Protein AF-A0A7C4Z7Q0-F1 (afdb_monomer_lite)

Radius of gyration: 17.35 Å; chains: 1; bounding box: 38×40×42 Å

Secondary structure (DSSP, 8-state):
-EEE-PPPP-HHHHHHHGGGGGG--PPPS---HHHHHHHHHHHHHHHHHTTPPEEESS--S--GGGT-EE--SS-HHHHHHHH------PBPTTS-TT--PBS------TT-BTT--TT-TTB---

Sequence (126 aa):
HVVVSFFDSYRAAAARLRKLGPEYQPLPEEQTSDQIGDFMRHLAQTAASFGLRVYTCAESADFSVYGVRPGKCIDDEYISEVFGIEVTHQKDPNQRKACRCVVSKDIGRYNTCLFGCQYCYANGRP

Structure (mmCIF, N/CA/C/O backbone):
data_AF-A0A7C4Z7Q0-F1
#
_entry.id   AF-A0A7C4Z7Q0-F1
#
loop_
_atom_site.group_PDB
_atom_site.id
_atom_site.type_symbol
_atom_site.label_atom_id
_atom_site.label_alt_id
_atom_site.label_comp_id
_atom_site.label_asym_id
_atom_site.label_entity_id
_atom_site.label_seq_id
_atom_site.pdbx_PDB_ins_code
_atom_site.Cartn_x
_atom_site.Cartn_y
_atom_site.Cartn_z
_atom_site.occupancy
_atom_site.B_iso_or_equiv
_atom_site.auth_seq_id
_atom_site.auth_comp_id
_atom_site.auth_asym_id
_atom_site.auth_atom_id
_atom_site.pdbx_PDB_model_num
ATOM 1 N N . HIS A 1 1 ? -13.497 -0.235 -0.323 1.00 86.88 1 HIS A N 1
ATOM 2 C CA . HIS A 1 1 ? -12.248 0.513 -0.073 1.00 86.88 1 HIS A CA 1
ATOM 3 C C . HIS A 1 1 ? -11.119 -0.180 -0.818 1.00 86.88 1 HIS A C 1
ATOM 5 O O . HIS A 1 1 ? -11.143 -1.401 -0.891 1.00 86.88 1 HIS A O 1
ATOM 11 N N . VAL A 1 2 ? -10.177 0.567 -1.390 1.00 92.94 2 VAL A N 1
ATOM 12 C CA . VAL A 1 2 ? -8.985 0.027 -2.060 1.00 92.94 2 VAL A CA 1
ATOM 13 C C . VAL A 1 2 ? -7.778 0.815 -1.570 1.00 92.94 2 VAL A C 1
ATOM 15 O O . VAL A 1 2 ? -7.792 2.042 -1.615 1.00 92.94 2 VAL A O 1
ATOM 18 N N . VAL A 1 3 ? -6.745 0.122 -1.102 1.00 94.50 3 VAL A N 1
ATOM 19 C CA . VAL A 1 3 ? -5.472 0.738 -0.715 1.00 94.50 3 VAL A CA 1
ATOM 20 C C . VAL A 1 3 ? -4.408 0.256 -1.689 1.00 94.50 3 VAL A C 1
ATOM 22 O O . VAL A 1 3 ? -4.272 -0.948 -1.897 1.00 94.50 3 VAL A O 1
ATOM 25 N N . VAL A 1 4 ? -3.680 1.188 -2.299 1.00 94.81 4 VAL A N 1
ATOM 26 C CA . VAL A 1 4 ? -2.631 0.896 -3.281 1.00 94.81 4 VAL A CA 1
ATOM 27 C C . VAL A 1 4 ? -1.289 1.477 -2.857 1.00 94.81 4 VAL A C 1
ATOM 29 O O . VAL A 1 4 ? -1.220 2.448 -2.105 1.00 94.81 4 VAL A O 1
ATOM 32 N N . SER A 1 5 ? -0.219 0.880 -3.365 1.00 91.12 5 SER A N 1
ATOM 33 C CA . SER A 1 5 ? 1.144 1.400 -3.291 1.00 91.12 5 SER A CA 1
ATOM 34 C C . SER A 1 5 ? 1.881 1.053 -4.575 1.00 91.12 5 SER A C 1
ATOM 36 O O . SER A 1 5 ? 1.535 0.071 -5.241 1.00 91.12 5 SER A O 1
ATOM 38 N N . PHE A 1 6 ? 2.923 1.809 -4.888 1.00 88.06 6 PHE A N 1
ATOM 39 C CA . PHE A 1 6 ? 3.835 1.469 -5.968 1.00 88.06 6 PHE A CA 1
ATOM 40 C C . PHE A 1 6 ? 4.919 0.511 -5.473 1.00 88.06 6 PHE A C 1
ATOM 42 O O . PHE A 1 6 ? 5.249 0.444 -4.288 1.00 88.06 6 PHE A O 1
ATOM 49 N N . PHE A 1 7 ? 5.423 -0.318 -6.383 1.00 85.44 7 PHE A N 1
ATOM 50 C CA . PHE A 1 7 ? 6.497 -1.245 -6.058 1.00 85.44 7 PHE A CA 1
ATOM 51 C C . PHE A 1 7 ? 7.825 -0.491 -5.980 1.00 85.44 7 PHE A C 1
ATOM 53 O O . PHE A 1 7 ? 8.325 -0.001 -6.990 1.00 85.44 7 PHE A O 1
ATOM 60 N N . ASP A 1 8 ? 8.426 -0.487 -4.794 1.00 81.00 8 ASP A N 1
ATOM 61 C CA . ASP A 1 8 ? 9.791 -0.015 -4.598 1.00 81.00 8 ASP A CA 1
ATOM 62 C C . ASP A 1 8 ? 10.793 -1.129 -4.931 1.00 81.00 8 ASP A C 1
ATOM 64 O O . ASP A 1 8 ? 10.833 -2.188 -4.289 1.00 81.00 8 ASP A O 1
ATOM 68 N N . SER A 1 9 ? 11.650 -0.885 -5.923 1.00 79.69 9 SER A N 1
ATOM 69 C CA . SER A 1 9 ? 12.746 -1.802 -6.236 1.00 79.69 9 SER A CA 1
ATOM 70 C C . SER A 1 9 ? 13.740 -1.875 -5.074 1.00 79.69 9 SER A C 1
ATOM 72 O O . SER A 1 9 ? 14.158 -0.867 -4.509 1.00 79.69 9 SER A O 1
ATOM 74 N N . TYR A 1 10 ? 14.177 -3.088 -4.736 1.00 84.06 10 TYR A N 1
ATOM 75 C CA . TYR A 1 10 ? 15.207 -3.324 -3.726 1.00 84.06 10 TYR A CA 1
ATOM 76 C C . TYR A 1 10 ? 16.222 -4.354 -4.215 1.00 84.06 10 TYR A C 1
ATOM 78 O O . TYR A 1 10 ? 15.930 -5.204 -5.060 1.00 84.06 10 TYR A O 1
ATOM 86 N N . ARG A 1 11 ? 17.432 -4.314 -3.645 1.00 85.44 11 ARG A N 1
ATOM 87 C CA . ARG A 1 11 ? 18.613 -5.048 -4.138 1.00 85.44 11 ARG A CA 1
ATOM 88 C C . ARG A 1 11 ? 18.347 -6.520 -4.474 1.00 85.44 11 ARG A C 1
ATOM 90 O O . ARG A 1 11 ? 18.768 -6.995 -5.529 1.00 85.44 11 ARG A O 1
ATOM 97 N N . ALA A 1 12 ? 17.671 -7.248 -3.585 1.00 84.69 12 ALA A N 1
ATOM 98 C CA . ALA A 1 12 ? 17.428 -8.677 -3.775 1.00 84.69 12 ALA A CA 1
ATOM 99 C C . ALA A 1 12 ? 16.329 -8.971 -4.812 1.00 84.69 12 ALA A C 1
ATOM 101 O O . ALA A 1 12 ? 16.505 -9.899 -5.602 1.00 84.69 12 ALA A O 1
ATOM 102 N N . ALA A 1 13 ? 15.243 -8.187 -4.877 1.00 86.44 13 ALA A N 1
ATOM 103 C CA . ALA A 1 13 ? 14.277 -8.315 -5.974 1.00 86.44 13 ALA A CA 1
ATOM 104 C C . ALA A 1 13 ? 14.912 -7.951 -7.313 1.00 86.44 13 ALA A C 1
ATOM 106 O O . ALA A 1 13 ? 14.809 -8.736 -8.246 1.00 86.44 13 ALA A O 1
ATOM 107 N N . ALA A 1 14 ? 15.653 -6.845 -7.396 1.00 86.56 14 ALA A N 1
ATOM 108 C CA . ALA A 1 14 ? 16.314 -6.428 -8.629 1.00 86.56 14 ALA A CA 1
ATOM 109 C C . ALA A 1 14 ? 17.243 -7.525 -9.186 1.00 86.56 14 ALA A C 1
ATOM 111 O O . ALA A 1 14 ? 17.210 -7.831 -10.375 1.00 86.56 14 ALA A O 1
ATOM 112 N N . ALA A 1 15 ? 18.034 -8.182 -8.327 1.00 86.50 15 ALA A N 1
ATOM 113 C CA . ALA A 1 15 ? 18.909 -9.285 -8.737 1.00 86.50 15 ALA A CA 1
ATOM 114 C C . ALA A 1 15 ? 18.157 -10.521 -9.261 1.00 86.50 15 ALA A C 1
ATOM 116 O O . ALA A 1 15 ? 18.688 -11.246 -10.101 1.00 86.50 15 ALA A O 1
ATOM 117 N N . ARG A 1 16 ? 16.946 -10.777 -8.760 1.00 88.25 16 ARG A N 1
ATOM 118 C CA . ARG A 1 16 ? 16.085 -11.883 -9.196 1.00 88.25 16 ARG A CA 1
ATOM 119 C C . ARG A 1 16 ? 15.326 -11.549 -10.472 1.00 88.25 16 ARG A C 1
ATOM 121 O O . ARG A 1 16 ? 15.340 -12.344 -11.402 1.00 88.25 16 ARG A O 1
ATOM 128 N N . LEU A 1 17 ? 14.744 -10.357 -10.538 1.00 88.44 17 LEU A N 1
ATOM 129 C CA . LEU A 1 17 ? 13.993 -9.871 -11.692 1.00 88.44 17 LEU A CA 1
ATOM 130 C C . LEU A 1 17 ? 14.873 -9.781 -12.946 1.00 88.44 17 LEU A C 1
ATOM 132 O O . LEU A 1 17 ? 14.438 -10.194 -14.011 1.00 88.44 17 LEU A O 1
ATOM 136 N N . ARG A 1 18 ? 16.157 -9.407 -12.820 1.00 86.25 18 ARG A N 1
ATOM 137 C CA . ARG A 1 18 ? 17.119 -9.460 -13.943 1.00 86.25 18 ARG A CA 1
ATOM 138 C C . ARG A 1 18 ? 17.306 -10.853 -14.560 1.00 86.25 18 ARG A C 1
ATOM 140 O O . ARG A 1 18 ? 17.774 -10.951 -15.688 1.00 86.25 18 ARG A O 1
ATOM 147 N N . LYS A 1 19 ? 16.970 -11.933 -13.845 1.00 88.31 19 LYS A N 1
ATOM 148 C CA . LYS A 1 19 ? 17.077 -13.312 -14.357 1.00 88.31 19 LYS A CA 1
ATOM 149 C C . LYS A 1 19 ? 15.896 -13.725 -15.229 1.00 88.31 19 LYS A C 1
ATOM 151 O O . LYS A 1 19 ? 15.969 -14.780 -15.845 1.00 88.31 19 LYS A O 1
ATOM 156 N N . LEU A 1 20 ? 14.831 -12.924 -15.276 1.00 88.19 20 LEU A N 1
ATOM 157 C CA . LEU A 1 20 ? 13.661 -13.182 -16.117 1.00 88.19 20 LEU A CA 1
ATOM 158 C C . LEU A 1 20 ? 13.953 -12.993 -17.618 1.00 88.19 20 LEU A C 1
ATOM 160 O O . LEU A 1 20 ? 13.105 -13.305 -18.444 1.00 88.19 20 LEU A O 1
ATOM 164 N N . GLY A 1 21 ? 15.155 -12.531 -17.980 1.00 85.62 21 GLY A N 1
ATOM 165 C CA . GLY A 1 21 ? 15.562 -12.375 -19.373 1.00 85.62 21 GLY A CA 1
ATOM 166 C C . GLY A 1 21 ? 14.954 -11.130 -20.033 1.00 85.62 21 GLY A C 1
ATOM 167 O O . GLY A 1 21 ? 14.499 -10.226 -19.331 1.00 85.62 21 GLY A O 1
ATOM 168 N N . PRO A 1 22 ? 14.971 -11.051 -21.375 1.00 84.12 22 PRO A N 1
ATOM 169 C CA . PRO A 1 22 ? 14.593 -9.846 -22.122 1.00 84.12 22 PRO A CA 1
ATOM 170 C C . PRO A 1 22 ? 13.098 -9.493 -22.038 1.00 84.12 22 PRO A C 1
ATOM 172 O O . PRO A 1 22 ? 12.720 -8.373 -22.369 1.00 84.12 22 PRO A O 1
ATOM 175 N N . GLU A 1 23 ? 12.252 -10.425 -21.593 1.00 84.75 23 GLU A N 1
ATOM 176 C CA . GLU A 1 23 ? 10.819 -10.185 -21.379 1.00 84.75 23 GLU A CA 1
ATOM 177 C C . GLU A 1 23 ? 10.553 -9.281 -20.170 1.00 84.75 23 GLU A C 1
ATOM 179 O O . GLU A 1 23 ? 9.546 -8.574 -20.130 1.00 84.75 23 GLU A O 1
ATOM 184 N N . TYR A 1 24 ? 11.458 -9.266 -19.186 1.00 86.00 24 TYR A N 1
ATOM 185 C CA . TYR A 1 24 ? 11.349 -8.342 -18.068 1.00 86.00 24 TYR A CA 1
ATOM 186 C C . TYR A 1 24 ? 11.877 -6.969 -18.467 1.00 86.00 24 TYR A C 1
ATOM 188 O O . TYR A 1 24 ? 13.084 -6.729 -18.532 1.00 86.00 24 TYR A O 1
ATOM 196 N N . GLN A 1 25 ? 10.941 -6.054 -18.682 1.00 79.31 25 GLN A N 1
ATOM 197 C CA . GLN A 1 25 ? 11.223 -4.648 -18.910 1.00 79.31 25 GLN A CA 1
ATOM 198 C C . GLN A 1 25 ? 10.883 -3.892 -17.624 1.00 79.31 25 GLN A C 1
ATOM 200 O O . GLN A 1 25 ? 9.698 -3.730 -17.318 1.00 79.31 25 GLN A O 1
ATOM 205 N N . PRO A 1 26 ? 11.882 -3.488 -16.813 1.00 73.31 26 PRO A N 1
ATOM 206 C CA . PRO A 1 26 ? 11.601 -2.642 -15.666 1.00 73.31 26 PRO A CA 1
ATOM 207 C C . PRO A 1 26 ? 10.942 -1.355 -16.159 1.00 73.31 26 PRO A C 1
ATOM 209 O O . PRO A 1 26 ? 11.301 -0.830 -17.216 1.00 73.31 26 PRO A O 1
ATOM 212 N N . LEU A 1 27 ? 9.990 -0.845 -15.380 1.00 68.69 27 LEU A N 1
ATOM 213 C CA . LEU A 1 27 ? 9.488 0.502 -15.610 1.00 68.69 27 LEU A CA 1
ATOM 214 C C . LEU A 1 27 ? 10.686 1.467 -15.568 1.00 68.69 27 LEU A C 1
ATOM 216 O O . LEU A 1 27 ? 11.555 1.288 -14.705 1.00 68.69 27 LEU A O 1
ATOM 220 N N . PRO A 1 28 ? 10.772 2.442 -16.491 1.00 62.75 28 PRO A N 1
ATOM 221 C CA . PRO A 1 28 ? 11.808 3.464 -16.435 1.00 62.75 28 PRO A CA 1
ATOM 222 C C . PRO A 1 28 ? 11.826 4.101 -15.041 1.00 62.75 28 PRO A C 1
ATOM 224 O O . PRO A 1 28 ? 10.764 4.394 -14.497 1.00 62.75 28 PRO A O 1
ATOM 227 N N . GLU A 1 29 ? 13.011 4.310 -14.457 1.00 58.84 29 GLU A N 1
ATOM 228 C CA . GLU A 1 29 ? 13.137 5.020 -13.167 1.00 58.84 29 GLU A CA 1
ATOM 229 C C . GLU A 1 29 ? 12.522 6.429 -13.254 1.00 58.84 29 GLU A C 1
ATOM 231 O O . GLU A 1 29 ? 11.964 6.941 -12.288 1.00 58.84 29 GLU A O 1
ATOM 236 N N . GLU A 1 30 ? 12.541 7.001 -14.458 1.00 53.75 30 GLU A N 1
ATOM 237 C CA . GLU A 1 30 ? 11.812 8.198 -14.855 1.00 53.75 30 GLU A CA 1
ATOM 238 C C . GLU A 1 30 ? 10.422 7.833 -15.396 1.00 53.75 30 GLU A C 1
ATOM 240 O O . GLU A 1 30 ? 10.105 8.051 -16.565 1.00 53.75 30 GLU A O 1
ATOM 245 N N . GLN A 1 31 ? 9.549 7.267 -14.565 1.00 55.47 31 GLN A N 1
ATOM 246 C CA . GLN A 1 31 ? 8.130 7.465 -14.840 1.00 55.47 31 GLN A CA 1
ATOM 247 C C . GLN A 1 31 ? 7.873 8.961 -14.691 1.00 55.47 31 GLN A C 1
ATOM 249 O O . GLN A 1 31 ? 8.042 9.520 -13.604 1.00 55.47 31 GLN A O 1
ATOM 254 N N . THR A 1 32 ? 7.510 9.634 -15.783 1.00 60.22 32 THR A N 1
ATOM 255 C CA . THR A 1 32 ? 7.077 11.024 -15.675 1.00 60.22 32 THR A CA 1
ATOM 256 C C . THR A 1 32 ? 5.890 11.054 -14.716 1.00 60.22 32 THR A C 1
ATOM 258 O O . THR A 1 32 ? 5.020 10.177 -14.759 1.00 60.22 32 THR A O 1
ATOM 261 N N . SER A 1 33 ? 5.859 12.049 -13.827 1.00 69.19 33 SER A N 1
ATOM 262 C CA . SER A 1 33 ? 4.754 12.297 -12.887 1.00 69.19 33 SER A CA 1
ATOM 263 C C . SER A 1 33 ? 3.376 12.127 -13.531 1.00 69.19 33 SER A C 1
ATOM 265 O O . SER A 1 33 ? 2.423 11.690 -12.887 1.00 69.19 33 SER A O 1
ATOM 267 N N . ASP A 1 34 ? 3.302 12.431 -14.822 1.00 81.38 34 ASP A N 1
ATOM 268 C CA . ASP A 1 34 ? 2.103 12.442 -15.640 1.00 81.38 34 ASP A CA 1
ATOM 269 C C . ASP A 1 34 ? 1.564 11.031 -15.907 1.00 81.38 34 ASP A C 1
ATOM 271 O O . ASP A 1 34 ? 0.364 10.818 -15.778 1.00 81.38 34 ASP A O 1
ATOM 275 N N . GLN A 1 35 ? 2.418 10.035 -16.186 1.00 85.88 35 GLN A N 1
ATOM 276 C CA . GLN A 1 35 ? 1.964 8.653 -16.410 1.00 85.88 35 GLN A CA 1
ATOM 277 C C . GLN A 1 35 ? 1.385 8.030 -15.138 1.00 85.88 35 GLN A C 1
ATOM 279 O O . GLN A 1 35 ? 0.335 7.384 -15.174 1.00 85.88 35 GLN A O 1
ATOM 284 N N . ILE A 1 36 ? 2.056 8.243 -14.003 1.00 87.94 36 ILE A N 1
ATOM 285 C CA . ILE A 1 36 ? 1.567 7.793 -12.695 1.00 87.94 36 ILE A CA 1
ATOM 286 C C . ILE A 1 36 ? 0.267 8.527 -12.355 1.00 87.94 36 ILE A C 1
ATOM 288 O O . ILE A 1 36 ? -0.694 7.905 -11.905 1.00 87.94 36 ILE A O 1
ATOM 292 N N . GLY A 1 37 ? 0.213 9.837 -12.606 1.00 91.06 37 GLY A N 1
ATOM 293 C CA . GLY A 1 37 ? -0.984 10.643 -12.402 1.00 91.06 37 GLY A CA 1
ATOM 294 C C . GLY A 1 37 ? -2.174 10.149 -13.225 1.00 91.06 37 GLY A C 1
ATOM 295 O O . GLY A 1 37 ? -3.248 9.921 -12.672 1.00 91.06 37 GLY A O 1
ATOM 296 N N . ASP A 1 38 ? -1.975 9.907 -14.519 1.00 93.25 38 ASP A N 1
ATOM 297 C CA . ASP A 1 38 ? -2.994 9.366 -15.417 1.00 93.25 38 ASP A CA 1
ATOM 298 C C . ASP A 1 38 ? -3.461 7.975 -14.979 1.00 93.25 38 ASP A C 1
ATOM 300 O O . ASP A 1 38 ? -4.663 7.700 -14.971 1.00 93.25 38 ASP A O 1
ATOM 304 N N . PHE A 1 39 ? -2.539 7.100 -14.572 1.00 92.81 39 PHE A N 1
ATOM 305 C CA . PHE A 1 39 ? -2.888 5.790 -14.027 1.00 92.81 39 PHE A CA 1
ATOM 306 C C . PHE A 1 39 ? -3.755 5.920 -12.769 1.00 92.81 39 PHE A C 1
ATOM 308 O O . PHE A 1 39 ? -4.823 5.311 -12.688 1.00 92.81 39 PHE A O 1
ATOM 315 N N . MET A 1 40 ? -3.343 6.759 -11.817 1.00 95.44 40 MET A N 1
ATOM 316 C CA . MET A 1 40 ? -4.087 6.993 -10.578 1.00 95.44 40 MET A CA 1
ATOM 317 C C . MET A 1 40 ? -5.461 7.611 -10.840 1.00 95.44 40 MET A C 1
ATOM 319 O O . MET A 1 40 ? -6.434 7.214 -10.198 1.00 95.44 40 MET A O 1
ATOM 323 N N . ARG A 1 41 ? -5.573 8.517 -11.820 1.00 96.75 41 ARG A N 1
ATOM 324 C CA . ARG A 1 41 ? -6.854 9.079 -12.266 1.00 96.75 41 ARG A CA 1
ATOM 325 C C . ARG A 1 41 ? -7.796 7.990 -12.769 1.00 96.75 41 ARG A C 1
ATOM 327 O O . ARG A 1 41 ? -8.924 7.898 -12.287 1.00 96.75 41 ARG A O 1
ATOM 334 N N . HIS A 1 42 ? -7.344 7.155 -13.706 1.00 97.56 42 HIS A N 1
ATOM 335 C CA . HIS A 1 42 ? -8.174 6.083 -14.265 1.00 97.56 42 HIS A CA 1
ATOM 336 C C . HIS A 1 42 ? -8.546 5.033 -13.213 1.00 97.56 42 HIS A C 1
ATOM 338 O O . HIS A 1 42 ? -9.689 4.570 -13.176 1.00 97.56 42 HIS A O 1
ATOM 344 N N . LEU A 1 43 ? -7.613 4.690 -12.321 1.00 97.06 43 LEU A N 1
ATOM 345 C CA . LEU A 1 43 ? -7.867 3.779 -11.209 1.00 97.06 43 LEU A CA 1
ATOM 346 C C . LEU A 1 43 ? -8.951 4.332 -10.274 1.00 97.06 43 LEU A C 1
ATOM 348 O O . LEU A 1 43 ? -9.887 3.611 -9.932 1.00 97.06 43 LEU A O 1
ATOM 352 N N . ALA A 1 44 ? -8.857 5.610 -9.893 1.00 97.44 44 ALA A N 1
ATOM 353 C CA . ALA A 1 44 ? -9.834 6.265 -9.027 1.00 97.44 44 ALA A CA 1
ATOM 354 C C . ALA A 1 44 ? -11.228 6.326 -9.667 1.00 97.44 44 ALA A C 1
ATOM 356 O O . ALA A 1 44 ? -12.217 5.997 -9.014 1.00 97.44 44 ALA A O 1
ATOM 357 N N . GLN A 1 45 ? -11.306 6.680 -10.953 1.00 98.00 45 GLN A N 1
ATOM 358 C CA . GLN A 1 45 ? -12.562 6.708 -11.711 1.00 98.00 45 GLN A CA 1
ATOM 359 C C . GLN A 1 45 ? -13.210 5.322 -11.797 1.00 98.00 45 GLN A C 1
ATOM 361 O O . GLN A 1 45 ? -14.407 5.182 -11.553 1.00 98.00 45 GLN A O 1
ATOM 366 N N . THR A 1 46 ? -12.408 4.295 -12.085 1.00 97.88 46 THR A N 1
ATOM 367 C CA . THR A 1 46 ? -12.882 2.907 -12.155 1.00 97.88 46 THR A CA 1
ATOM 368 C C . THR A 1 46 ? -13.379 2.442 -10.791 1.00 97.88 46 THR A C 1
ATOM 370 O O . THR A 1 46 ? -14.477 1.919 -10.675 1.00 97.88 46 THR A O 1
ATOM 373 N N . ALA A 1 47 ? -12.618 2.669 -9.720 1.00 97.56 47 ALA A N 1
ATOM 374 C CA . ALA A 1 47 ? -13.050 2.308 -8.373 1.00 97.56 47 ALA A CA 1
ATOM 375 C C . ALA A 1 47 ? -14.366 3.010 -7.989 1.00 97.56 47 ALA A C 1
ATOM 377 O O . ALA A 1 47 ? -15.279 2.366 -7.466 1.00 97.56 47 ALA A O 1
ATOM 378 N N . ALA A 1 48 ? -14.499 4.299 -8.315 1.00 96.94 48 ALA A N 1
ATOM 379 C CA . ALA A 1 48 ? -15.700 5.075 -8.035 1.00 96.94 48 ALA A CA 1
ATOM 380 C C . ALA A 1 48 ? -16.946 4.518 -8.743 1.00 96.94 48 ALA A C 1
ATOM 382 O O . ALA A 1 48 ? -18.013 4.493 -8.129 1.00 96.94 48 ALA A O 1
ATOM 383 N N . SER A 1 49 ? -16.830 3.992 -9.973 1.00 97.62 49 SER A N 1
ATOM 384 C CA . SER A 1 49 ? -17.967 3.356 -10.663 1.00 97.62 49 SER A CA 1
ATOM 385 C C . SER A 1 49 ? -18.469 2.083 -9.973 1.00 97.62 49 SER A C 1
ATOM 387 O O . SER A 1 49 ? -19.593 1.659 -10.222 1.00 97.62 49 SER A O 1
ATOM 389 N N . PHE A 1 50 ? -17.666 1.492 -9.083 1.00 97.56 50 PHE A N 1
ATOM 390 C CA . PHE A 1 50 ? -18.047 0.364 -8.226 1.00 97.56 50 PHE A CA 1
ATOM 391 C C . PHE A 1 50 ? -18.352 0.781 -6.775 1.00 97.56 50 PHE A C 1
ATOM 393 O O . PHE A 1 50 ? -18.444 -0.073 -5.896 1.00 97.56 50 PHE A O 1
ATOM 400 N N . GLY A 1 51 ? -18.481 2.082 -6.486 1.00 96.50 51 GLY A N 1
ATOM 401 C CA . GLY A 1 51 ? -18.704 2.580 -5.124 1.00 96.50 51 GLY A CA 1
ATOM 402 C C . GLY A 1 51 ? -17.492 2.410 -4.198 1.00 96.50 51 GLY A C 1
ATOM 403 O O . GLY A 1 51 ? -17.628 2.424 -2.974 1.00 96.50 51 GLY A O 1
ATOM 404 N N . LEU A 1 52 ? -16.292 2.231 -4.758 1.00 95.19 52 LEU A N 1
ATOM 405 C CA . LEU A 1 52 ? -15.052 2.066 -4.008 1.00 95.19 52 LEU A CA 1
ATOM 406 C C . LEU A 1 52 ? -14.262 3.380 -3.965 1.00 95.19 52 LEU A C 1
ATOM 408 O O . LEU A 1 52 ? -14.138 4.096 -4.953 1.00 95.19 52 LEU A O 1
ATOM 412 N N . ARG A 1 53 ? -13.667 3.664 -2.804 1.00 94.44 53 ARG A N 1
ATOM 413 C CA . ARG A 1 53 ? -12.713 4.764 -2.599 1.00 94.44 53 ARG A CA 1
ATOM 414 C C . ARG A 1 53 ? -11.282 4.232 -2.628 1.00 94.44 53 ARG A C 1
ATOM 416 O O . ARG A 1 53 ? -11.026 3.192 -2.012 1.00 94.44 53 ARG A O 1
ATOM 423 N N . VAL A 1 54 ? -10.384 4.945 -3.309 1.00 96.75 54 VAL A N 1
ATOM 424 C CA . VAL A 1 54 ? -8.957 4.600 -3.427 1.00 96.75 54 VAL A CA 1
ATOM 425 C C . VAL A 1 54 ? -8.127 5.438 -2.462 1.00 96.75 54 VAL A C 1
ATOM 427 O O . VAL A 1 54 ? -8.346 6.643 -2.325 1.00 96.75 54 VAL A O 1
ATOM 430 N N . TYR A 1 55 ? -7.146 4.797 -1.835 1.00 96.44 55 TYR A N 1
ATOM 431 C CA . TYR A 1 55 ? -6.182 5.424 -0.944 1.00 96.44 55 TYR A CA 1
ATOM 432 C C . TYR A 1 55 ? -4.758 4.978 -1.268 1.00 96.44 55 TYR A C 1
ATOM 434 O O . TYR A 1 55 ? -4.553 3.850 -1.713 1.00 96.44 55 TYR A O 1
ATOM 442 N N . THR A 1 56 ? -3.770 5.827 -0.994 1.00 95.44 56 THR A N 1
ATOM 443 C CA . THR A 1 56 ? -2.352 5.455 -1.100 1.00 95.44 56 THR A CA 1
ATOM 444 C C . THR A 1 56 ? -1.764 5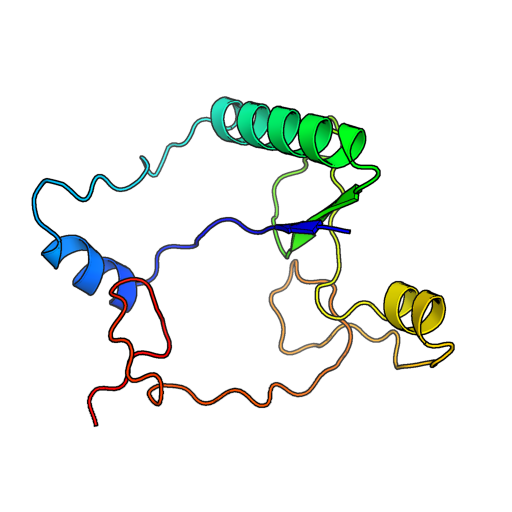.035 0.244 1.00 95.44 56 THR A C 1
ATOM 446 O O . THR A 1 56 ? -2.040 5.643 1.279 1.00 95.44 56 THR A O 1
ATOM 449 N N . CYS A 1 57 ? -0.918 4.005 0.243 1.00 94.94 57 CYS A N 1
ATOM 450 C CA . CYS A 1 57 ? -0.159 3.570 1.411 1.00 94.94 57 CYS A CA 1
ATOM 451 C C . CYS A 1 57 ? 1.277 4.099 1.346 1.00 94.94 57 CYS A C 1
ATOM 453 O O . CYS A 1 57 ? 2.088 3.600 0.575 1.00 94.94 57 CYS A O 1
ATOM 455 N N . ALA A 1 58 ? 1.612 5.030 2.244 1.00 93.88 58 ALA A N 1
ATOM 456 C CA . ALA A 1 58 ? 2.972 5.543 2.437 1.00 93.88 58 ALA A CA 1
ATOM 457 C C . ALA A 1 58 ? 3.623 6.175 1.186 1.00 93.88 58 ALA A C 1
ATOM 459 O O . ALA A 1 58 ? 4.846 6.298 1.142 1.00 93.88 58 ALA A O 1
ATOM 460 N N . GLU A 1 59 ? 2.815 6.618 0.222 1.00 91.50 59 GLU A N 1
ATOM 461 C CA . GLU A 1 59 ? 3.275 7.357 -0.955 1.00 91.50 59 GLU A CA 1
ATOM 462 C C . GLU A 1 59 ? 3.502 8.833 -0.612 1.00 91.50 59 GLU A C 1
ATOM 464 O O . GLU A 1 59 ? 2.693 9.449 0.087 1.00 91.50 59 GLU A O 1
ATOM 469 N N . SER A 1 60 ? 4.603 9.409 -1.100 1.00 86.31 60 SER A N 1
ATOM 470 C CA . SER A 1 60 ? 4.921 10.830 -0.901 1.00 86.31 60 SER A CA 1
ATOM 471 C C . SER A 1 60 ? 4.263 11.752 -1.924 1.00 86.31 60 SER A C 1
ATOM 473 O O . SER A 1 60 ? 4.102 12.939 -1.651 1.00 86.31 60 SER A O 1
ATOM 475 N N . ALA A 1 61 ? 3.923 11.226 -3.102 1.00 87.56 61 ALA A N 1
ATOM 476 C CA . ALA A 1 61 ? 3.248 11.983 -4.146 1.00 87.56 61 ALA A CA 1
ATOM 477 C C . ALA A 1 61 ? 1.797 12.291 -3.747 1.00 87.56 61 ALA A C 1
ATOM 479 O O . ALA A 1 61 ? 1.113 11.456 -3.148 1.00 87.56 61 ALA A O 1
ATOM 480 N N . ASP A 1 62 ? 1.328 13.491 -4.094 1.00 90.19 62 ASP A N 1
ATOM 481 C CA . ASP A 1 62 ? -0.054 13.894 -3.855 1.00 90.19 62 ASP A CA 1
ATOM 482 C C . ASP A 1 62 ? -0.939 13.557 -5.061 1.00 90.19 62 ASP A C 1
ATOM 484 O O . ASP A 1 62 ? -0.716 14.030 -6.174 1.00 90.19 62 ASP A O 1
ATOM 488 N N . PHE A 1 63 ? -1.971 12.754 -4.813 1.00 93.94 63 PHE A N 1
ATOM 489 C CA . PHE A 1 63 ? -2.985 12.364 -5.794 1.00 93.94 63 PHE A CA 1
ATOM 490 C C . PHE A 1 63 ? -4.381 12.882 -5.418 1.00 93.94 63 PHE A C 1
ATOM 492 O O . PHE A 1 63 ? -5.389 12.430 -5.969 1.00 93.94 63 PHE A O 1
ATOM 499 N N . SER A 1 64 ? -4.454 13.846 -4.493 1.00 94.19 64 SER A N 1
ATOM 500 C CA . SER A 1 64 ? -5.701 14.449 -4.016 1.00 94.19 64 SER A CA 1
ATOM 501 C C . SER A 1 64 ? -6.538 15.049 -5.146 1.00 94.19 64 SER A C 1
ATOM 503 O O . SER A 1 64 ? -7.766 14.970 -5.105 1.00 94.19 64 SER A O 1
ATOM 505 N N . VAL A 1 65 ? -5.880 15.549 -6.199 1.00 95.00 65 VAL A N 1
ATOM 506 C CA . VAL A 1 65 ? -6.505 16.063 -7.430 1.00 95.00 65 VAL A CA 1
ATOM 507 C C . VAL A 1 65 ? -7.368 15.021 -8.155 1.00 95.00 65 VAL A C 1
ATOM 509 O O . VAL A 1 65 ? -8.291 15.381 -8.878 1.00 95.00 65 VAL A O 1
ATOM 512 N N . TYR A 1 66 ? -7.109 13.730 -7.931 1.00 95.88 66 TYR A N 1
ATOM 513 C CA . TYR A 1 66 ? -7.878 12.609 -8.480 1.00 95.88 66 TYR A CA 1
ATOM 514 C C . TYR A 1 66 ? -8.845 11.996 -7.457 1.00 95.88 66 TYR A C 1
ATOM 516 O O . TYR A 1 66 ? -9.406 10.928 -7.691 1.00 95.88 66 TYR A O 1
ATOM 524 N N . GLY A 1 67 ? -9.026 12.638 -6.299 1.00 95.06 67 GLY A N 1
ATOM 525 C CA . GLY A 1 67 ? -9.833 12.114 -5.197 1.00 95.06 67 GLY A CA 1
ATOM 526 C C . GLY A 1 67 ? -9.153 10.997 -4.400 1.00 95.06 67 GLY A C 1
ATOM 527 O O . GLY A 1 67 ? -9.802 10.380 -3.556 1.00 95.06 67 GLY A O 1
ATOM 528 N N . VAL A 1 68 ? -7.860 10.743 -4.627 1.00 96.50 68 VAL A N 1
ATOM 529 C CA . VAL A 1 68 ? -7.098 9.708 -3.921 1.00 96.50 68 VAL A CA 1
ATOM 530 C C . VAL A 1 68 ? -6.382 10.326 -2.729 1.00 96.50 68 VAL A C 1
ATOM 532 O O . VAL A 1 68 ? -5.555 11.223 -2.880 1.00 96.50 68 VAL A O 1
ATOM 535 N N . ARG A 1 69 ? -6.692 9.845 -1.524 1.00 94.44 69 ARG A N 1
ATOM 536 C CA . ARG A 1 69 ? -6.101 10.356 -0.277 1.00 94.44 69 ARG A CA 1
ATOM 537 C C . ARG A 1 69 ? -5.086 9.370 0.300 1.00 94.44 69 ARG A C 1
ATOM 539 O O . ARG A 1 69 ? -5.234 8.168 0.095 1.00 94.44 69 ARG A O 1
ATOM 546 N N . PRO A 1 70 ? -4.101 9.820 1.090 1.00 94.88 70 PRO A N 1
ATOM 547 C CA . PRO A 1 70 ? -3.269 8.891 1.843 1.00 94.88 70 PRO A CA 1
ATOM 548 C C . PRO A 1 70 ? -4.108 8.165 2.901 1.00 94.88 70 PRO A C 1
ATOM 550 O O . PRO A 1 70 ? -4.853 8.807 3.647 1.00 94.88 70 PRO A O 1
ATOM 553 N N . GLY A 1 71 ? -3.979 6.842 2.966 1.00 94.62 71 GLY A N 1
ATOM 554 C CA . GLY A 1 71 ? -4.734 5.971 3.865 1.00 94.62 71 GLY A CA 1
ATOM 555 C C . GLY A 1 71 ? -3.866 5.232 4.879 1.00 94.62 71 GLY A C 1
ATOM 556 O O . GLY A 1 71 ? -2.653 5.446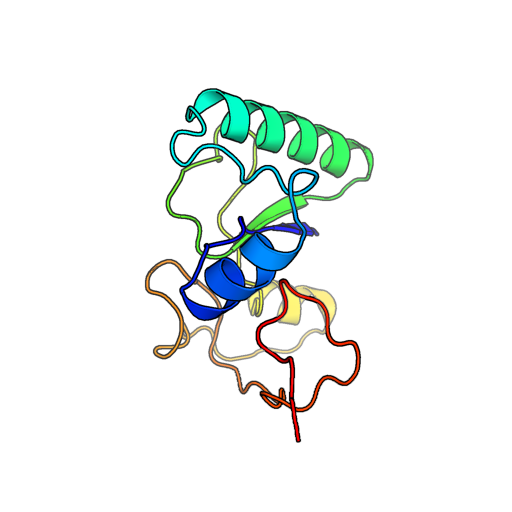 4.983 1.00 94.62 71 GLY A O 1
ATOM 557 N N . LYS A 1 72 ? -4.516 4.341 5.627 1.00 94.75 72 LYS A N 1
ATOM 558 C CA . LYS A 1 72 ? -3.904 3.421 6.584 1.00 94.75 72 LYS A CA 1
ATOM 559 C C . LYS A 1 72 ? -4.223 1.990 6.125 1.00 94.75 72 LYS A C 1
ATOM 561 O O . LYS A 1 72 ? -5.360 1.696 5.780 1.00 94.75 72 LYS A O 1
ATOM 566 N N . CYS A 1 73 ? -3.237 1.093 6.094 1.00 93.25 73 CYS A N 1
ATOM 567 C CA . CYS A 1 73 ? -3.513 -0.337 5.877 1.00 93.25 73 CYS A CA 1
ATOM 568 C C . CYS A 1 73 ? -4.112 -0.979 7.133 1.00 93.25 73 CYS A C 1
ATOM 570 O O . CYS A 1 73 ? -4.976 -1.841 7.031 1.00 93.25 73 CYS A O 1
ATOM 572 N N . ILE A 1 74 ? -3.646 -0.543 8.308 1.00 94.94 74 ILE A N 1
ATOM 573 C CA . ILE A 1 74 ? -4.263 -0.830 9.602 1.00 94.94 74 ILE A CA 1
ATOM 574 C C . ILE A 1 74 ? -4.907 0.473 10.062 1.00 94.94 74 ILE A C 1
ATOM 576 O O . ILE A 1 74 ? -4.213 1.374 10.540 1.00 94.94 74 ILE A O 1
ATOM 580 N N . ASP A 1 75 ? -6.203 0.590 9.793 1.00 95.69 75 ASP A N 1
ATOM 581 C CA . ASP A 1 75 ? -6.986 1.815 9.930 1.00 95.69 75 ASP A CA 1
ATOM 582 C C . ASP A 1 75 ? -7.940 1.699 11.120 1.00 95.69 75 ASP A C 1
ATOM 584 O O . ASP A 1 75 ? -8.897 0.935 11.086 1.00 95.69 75 ASP A O 1
ATOM 588 N N . ASP A 1 76 ? -7.645 2.435 12.181 1.00 97.19 76 ASP A N 1
ATOM 589 C CA . ASP A 1 76 ? -8.444 2.550 13.399 1.00 97.19 76 ASP A CA 1
ATOM 590 C C . ASP A 1 76 ? -9.868 3.054 13.142 1.00 97.19 76 ASP A C 1
ATOM 592 O O . ASP A 1 76 ? -10.812 2.500 13.702 1.00 9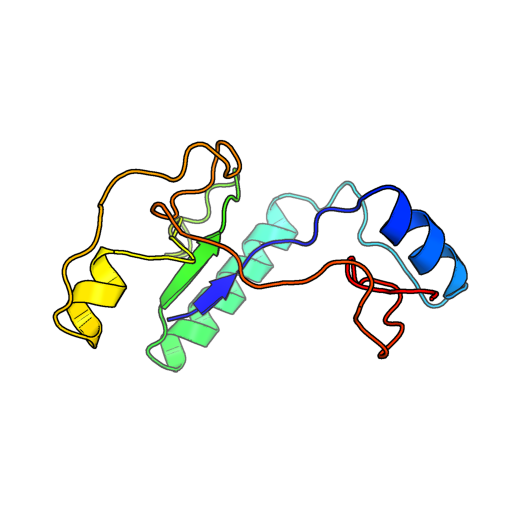7.19 76 ASP A O 1
ATOM 596 N N . GLU A 1 77 ? -10.039 4.043 12.261 1.00 95.38 77 GLU A N 1
ATOM 597 C CA . GLU A 1 77 ? -11.361 4.587 11.930 1.00 95.38 77 GLU A CA 1
ATOM 598 C C . GLU A 1 77 ? -12.188 3.530 11.196 1.00 95.38 77 GLU A C 1
ATOM 600 O O . GLU A 1 77 ? -13.345 3.293 11.538 1.00 95.38 77 GLU A O 1
ATOM 605 N N . TYR A 1 78 ? -11.573 2.830 10.238 1.00 94.25 78 TYR A N 1
ATOM 6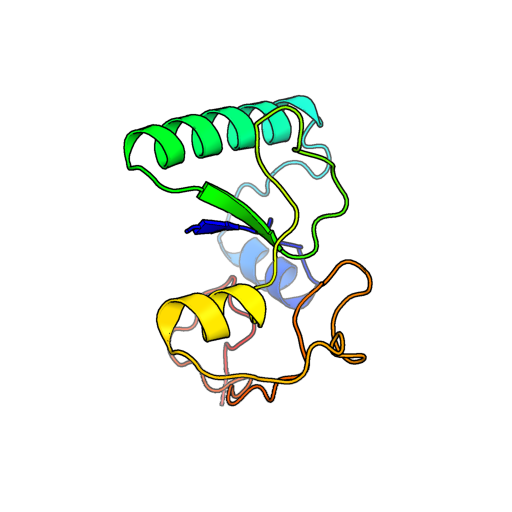06 C CA . TYR A 1 78 ? -12.251 1.765 9.501 1.00 94.25 78 TYR A CA 1
ATOM 607 C C . TYR A 1 78 ? -12.538 0.530 10.368 1.00 94.25 78 TYR A C 1
ATOM 609 O O . TYR A 1 78 ? -13.585 -0.097 10.221 1.00 94.25 78 TYR A O 1
ATOM 617 N N . ILE A 1 79 ? -11.633 0.168 11.284 1.00 95.88 79 ILE A N 1
ATOM 618 C CA . ILE A 1 79 ? -11.853 -0.928 12.239 1.00 95.88 79 ILE A CA 1
ATOM 619 C C . ILE A 1 79 ? -13.046 -0.605 13.147 1.00 95.88 79 ILE A C 1
ATOM 621 O O . ILE A 1 79 ? -13.906 -1.468 13.336 1.00 95.88 79 ILE A O 1
ATOM 625 N N . SER A 1 80 ? -13.131 0.627 13.660 1.00 97.44 80 SER A N 1
ATOM 626 C CA . SER A 1 80 ? -14.273 1.075 14.462 1.00 97.44 80 SER A CA 1
ATOM 627 C C . SER A 1 80 ? -15.565 1.091 13.633 1.00 97.44 80 SER A C 1
ATOM 629 O O . SER A 1 80 ? -16.566 0.518 14.057 1.00 97.44 80 SER A O 1
ATOM 631 N N . GLU A 1 81 ? -15.535 1.619 12.402 1.00 95.19 81 GLU A N 1
ATOM 632 C CA . GLU A 1 81 ? -16.695 1.660 11.494 1.00 95.19 81 GLU A CA 1
ATOM 633 C C . GLU A 1 81 ? -17.257 0.262 11.186 1.00 95.19 81 GLU A C 1
ATOM 635 O O . GLU A 1 81 ? -18.470 0.055 11.221 1.00 95.19 81 GLU A O 1
ATOM 640 N N . VAL A 1 82 ? -16.388 -0.704 10.874 1.00 95.31 82 VAL A N 1
ATOM 641 C CA . VAL A 1 82 ? -16.811 -2.035 10.413 1.00 95.31 82 VAL A CA 1
ATOM 642 C C . VAL A 1 82 ? -17.127 -2.979 11.568 1.00 95.31 82 VAL A C 1
ATOM 644 O O . VAL A 1 82 ? -18.057 -3.781 11.466 1.00 95.31 82 VAL A O 1
ATOM 647 N N . PHE A 1 83 ? -16.349 -2.926 12.650 1.00 97.19 83 PHE A N 1
ATOM 648 C CA . PHE A 1 83 ? -16.422 -3.915 13.727 1.00 97.19 83 PHE A CA 1
ATOM 649 C C . PHE A 1 83 ? -16.943 -3.349 15.051 1.00 97.19 83 PHE A C 1
ATOM 651 O O . PHE A 1 83 ? -17.216 -4.128 15.962 1.00 97.19 83 PHE A O 1
ATOM 658 N N . GLY A 1 84 ? -17.075 -2.026 15.186 1.00 97.75 84 GLY A N 1
ATOM 659 C CA . GLY A 1 84 ? -17.411 -1.381 16.458 1.00 97.75 84 GLY A CA 1
ATOM 660 C C . GLY A 1 84 ? -16.322 -1.556 17.519 1.00 97.75 84 GLY A C 1
ATOM 661 O O . GLY A 1 84 ? -16.623 -1.577 18.712 1.00 97.75 84 GLY A O 1
ATOM 662 N N . ILE A 1 85 ? -15.071 -1.760 17.093 1.00 97.62 85 ILE A N 1
ATOM 663 C CA . ILE A 1 85 ? -13.929 -2.001 17.978 1.00 97.62 85 ILE A CA 1
ATOM 664 C C . ILE A 1 85 ? -13.060 -0.751 18.012 1.00 97.62 85 ILE A C 1
ATOM 666 O O . ILE A 1 85 ? -12.509 -0.343 16.993 1.00 97.62 85 ILE A O 1
ATOM 670 N N . GLU A 1 86 ? -12.870 -0.206 19.209 1.00 97.50 86 GLU A N 1
ATOM 671 C CA . GLU A 1 86 ? -11.894 0.853 19.442 1.00 97.50 86 GLU A CA 1
ATOM 672 C C . GLU A 1 86 ? -10.496 0.265 19.646 1.00 97.50 86 GLU A C 1
ATOM 674 O O . GLU A 1 86 ? -10.283 -0.655 20.443 1.00 97.50 86 GLU A O 1
ATOM 679 N N . VAL A 1 87 ? -9.530 0.817 18.918 1.00 96.56 87 VAL A N 1
ATOM 680 C CA . VAL A 1 87 ? -8.113 0.454 18.996 1.00 96.56 87 VAL A CA 1
ATOM 681 C C . VAL A 1 87 ? -7.276 1.702 19.262 1.00 96.56 87 VAL A C 1
ATOM 683 O O . VAL A 1 87 ? -7.774 2.818 19.340 1.00 96.56 87 VAL A O 1
ATOM 686 N N . THR A 1 88 ? -5.968 1.530 19.428 1.00 96.50 88 THR A N 1
ATOM 687 C CA . THR A 1 88 ? -5.064 2.677 19.545 1.00 96.50 88 THR A CA 1
ATOM 688 C C . THR A 1 88 ? -5.086 3.538 18.280 1.00 96.50 88 THR A C 1
ATOM 690 O O . THR A 1 88 ? -4.976 3.013 17.178 1.00 96.50 88 THR A O 1
ATOM 693 N N . HIS A 1 89 ? -5.126 4.859 18.445 1.00 96.81 89 HIS A N 1
ATOM 694 C CA . HIS A 1 89 ? -4.958 5.831 17.352 1.00 96.81 89 HIS A CA 1
ATOM 695 C C . HIS A 1 89 ? -3.487 6.227 17.135 1.00 96.81 89 HIS A C 1
ATOM 697 O O . HIS A 1 89 ? -3.162 7.089 16.316 1.00 96.81 89 HIS A O 1
ATOM 703 N N . GLN A 1 90 ? -2.565 5.646 17.910 1.00 97.75 90 GLN A N 1
ATOM 704 C CA . GLN A 1 90 ? -1.147 5.975 17.818 1.00 97.75 90 GLN A CA 1
ATOM 705 C C . GLN A 1 90 ? -0.556 5.392 16.537 1.00 97.75 90 GLN A C 1
ATOM 707 O O . GLN A 1 90 ? -0.639 4.183 16.311 1.00 97.75 90 GLN A O 1
ATOM 712 N N . LYS A 1 91 ? 0.103 6.238 15.733 1.00 96.81 91 LYS A N 1
ATOM 713 C CA . LYS A 1 91 ? 0.908 5.789 14.590 1.00 96.81 91 LYS A CA 1
ATOM 714 C C . LYS A 1 91 ? 1.957 4.790 15.074 1.00 96.81 91 LYS A C 1
ATOM 716 O O . LYS A 1 91 ? 2.696 5.078 16.013 1.00 96.81 91 LYS A O 1
ATOM 721 N N . ASP A 1 92 ? 2.096 3.675 14.366 1.00 97.50 92 ASP A N 1
ATOM 722 C CA . ASP A 1 92 ? 3.172 2.722 14.623 1.00 97.50 92 ASP A CA 1
ATOM 723 C C . ASP A 1 92 ? 4.552 3.378 14.380 1.00 97.50 92 ASP A C 1
ATOM 725 O O . ASP A 1 92 ? 4.854 3.798 13.247 1.00 97.50 92 ASP A O 1
ATOM 729 N N . PRO A 1 93 ? 5.409 3.499 15.415 1.00 96.25 93 PRO A N 1
ATOM 730 C CA . PRO A 1 93 ? 6.732 4.101 15.277 1.00 96.25 93 PRO A CA 1
ATOM 731 C C . PRO A 1 93 ? 7.681 3.257 14.414 1.00 96.25 93 PRO A C 1
ATOM 733 O O . PRO A 1 93 ? 8.643 3.805 13.884 1.00 96.25 93 PRO A O 1
ATOM 736 N N . ASN A 1 94 ? 7.399 1.963 14.221 1.00 95.12 94 ASN A N 1
ATOM 737 C CA . ASN A 1 94 ? 8.236 1.057 13.430 1.00 95.12 94 ASN A CA 1
ATOM 738 C C . ASN A 1 94 ? 7.938 1.114 11.924 1.00 95.12 94 ASN A C 1
ATOM 740 O O . ASN A 1 94 ? 8.665 0.525 11.126 1.00 95.12 94 ASN A O 1
ATOM 744 N N . GLN A 1 95 ? 6.875 1.813 11.515 1.00 94.50 95 GLN A N 1
ATOM 745 C CA . GLN A 1 95 ? 6.501 1.950 10.108 1.00 94.50 95 GLN A CA 1
ATOM 746 C C . GLN A 1 95 ? 7.175 3.155 9.447 1.00 94.50 95 GLN A C 1
ATOM 748 O O . GLN A 1 95 ? 7.496 4.150 10.107 1.00 94.50 95 GLN A O 1
ATOM 753 N N . ARG A 1 96 ? 7.303 3.089 8.110 1.00 93.00 96 ARG A N 1
ATOM 754 C CA . ARG A 1 96 ? 7.833 4.158 7.237 1.00 93.00 96 ARG A CA 1
ATOM 755 C C . ARG A 1 96 ? 7.308 5.542 7.647 1.00 93.00 96 ARG A C 1
ATOM 757 O O . ARG A 1 96 ? 6.156 5.678 8.053 1.00 93.00 96 ARG A O 1
ATOM 764 N N . LYS A 1 97 ? 8.121 6.593 7.482 1.00 94.00 97 LYS A N 1
ATOM 765 C CA . LYS A 1 97 ? 7.771 7.968 7.900 1.00 94.00 97 LYS A CA 1
ATOM 766 C C . LYS A 1 97 ? 6.436 8.457 7.316 1.00 94.00 97 LYS A C 1
ATOM 768 O O . LYS A 1 97 ? 5.668 9.085 8.033 1.00 94.00 97 LYS A O 1
ATOM 773 N N . ALA A 1 98 ? 6.165 8.139 6.048 1.00 93.56 98 ALA A N 1
ATOM 774 C CA . ALA A 1 98 ? 4.920 8.492 5.360 1.00 93.56 98 ALA A CA 1
ATOM 775 C C . ALA A 1 98 ? 3.735 7.553 5.678 1.00 93.56 98 ALA A C 1
ATOM 777 O O . ALA A 1 98 ? 2.598 7.866 5.332 1.00 93.56 98 ALA A O 1
ATOM 778 N N . CYS A 1 99 ? 3.977 6.404 6.322 1.00 95.56 99 CYS A N 1
ATOM 779 C CA . CYS A 1 99 ? 2.922 5.476 6.721 1.00 95.56 99 CYS A CA 1
ATOM 780 C C . CYS A 1 99 ? 2.049 6.091 7.820 1.00 95.56 99 CYS A C 1
ATOM 782 O O . CYS A 1 99 ? 2.540 6.825 8.676 1.00 95.56 99 CYS A O 1
ATOM 784 N N . ARG A 1 100 ? 0.755 5.766 7.810 1.00 95.81 100 ARG A N 1
ATOM 785 C CA . ARG A 1 100 ? -0.228 6.274 8.778 1.00 95.81 100 ARG A CA 1
ATOM 786 C C . ARG A 1 100 ? -0.891 5.177 9.613 1.00 95.81 100 ARG A C 1
ATOM 788 O O . ARG A 1 100 ? -1.744 5.498 10.430 1.00 95.81 100 ARG A O 1
ATOM 795 N N . CYS A 1 101 ? -0.511 3.914 9.409 1.00 97.31 101 CYS A N 1
ATOM 796 C CA . CYS A 1 101 ? -1.061 2.787 10.158 1.00 97.31 101 CYS A CA 1
ATOM 797 C C . CYS A 1 101 ? -0.892 2.976 11.663 1.00 97.31 101 CYS A C 1
ATOM 799 O O . CYS A 1 101 ? 0.159 3.437 12.129 1.00 97.31 101 CYS A O 1
ATOM 801 N N . VAL A 1 102 ? -1.906 2.546 12.405 1.00 97.88 102 VAL A N 1
ATOM 802 C CA . VAL A 1 102 ? -1.811 2.439 13.857 1.00 97.88 102 VAL A CA 1
ATOM 803 C C . VAL A 1 102 ? -0.956 1.245 14.272 1.00 97.88 102 VAL A C 1
ATOM 805 O O . VAL A 1 102 ? -0.637 0.377 13.452 1.00 97.88 102 VAL A O 1
ATOM 808 N N . VAL A 1 103 ? -0.545 1.223 15.543 1.00 97.19 103 VAL A N 1
ATOM 809 C CA . VAL A 1 103 ? 0.275 0.140 16.107 1.00 97.19 103 VAL A CA 1
ATOM 810 C C . VAL A 1 103 ? -0.374 -1.213 15.832 1.00 97.19 103 VAL A C 1
ATOM 812 O O . VAL A 1 103 ? -1.527 -1.459 16.180 1.00 97.19 103 VAL A O 1
ATOM 815 N N . SER A 1 104 ? 0.405 -2.110 15.238 1.00 94.62 104 SER A N 1
ATOM 816 C CA . SER A 1 104 ? -0.001 -3.483 14.967 1.00 94.62 104 SER A CA 1
ATOM 817 C C . SER A 1 104 ? 1.187 -4.424 15.130 1.00 94.62 104 SER A C 1
ATOM 819 O O . SER A 1 104 ? 2.339 -3.995 15.216 1.00 94.62 104 SER A O 1
ATOM 821 N N . LYS A 1 105 ? 0.906 -5.726 15.204 1.00 91.88 105 LYS A N 1
ATOM 822 C CA . LYS A 1 105 ? 1.934 -6.763 15.239 1.00 91.88 105 LYS A CA 1
ATOM 823 C C . LYS A 1 105 ? 1.781 -7.650 14.015 1.00 91.88 105 LYS A C 1
ATOM 825 O O . LYS A 1 105 ? 0.782 -8.350 13.880 1.00 91.88 105 LYS A O 1
ATOM 830 N N . ASP A 1 106 ? 2.779 -7.607 13.143 1.00 86.75 106 ASP A N 1
ATOM 831 C CA . ASP A 1 106 ? 2.856 -8.475 11.972 1.00 86.75 106 ASP A CA 1
ATOM 832 C C . ASP A 1 106 ? 3.067 -9.938 12.417 1.00 86.75 106 ASP A C 1
ATOM 834 O O . ASP A 1 106 ? 3.880 -10.220 13.304 1.00 86.75 106 ASP A O 1
ATOM 838 N N . ILE A 1 107 ? 2.297 -10.862 11.835 1.00 86.81 107 ILE A N 1
ATOM 839 C CA . ILE A 1 107 ? 2.373 -12.314 12.095 1.00 86.81 107 ILE A CA 1
ATOM 840 C C . ILE A 1 107 ? 3.090 -13.086 10.975 1.00 86.81 107 ILE A C 1
ATOM 842 O O . ILE A 1 107 ? 3.218 -14.309 11.029 1.00 86.81 107 ILE A O 1
ATOM 846 N N . GLY A 1 108 ? 3.535 -12.380 9.943 1.00 80.12 108 GLY A N 1
ATOM 847 C CA . GLY A 1 108 ? 4.240 -12.897 8.789 1.00 80.12 108 GLY A CA 1
ATOM 848 C C . GLY A 1 108 ? 5.627 -13.431 9.134 1.00 80.12 108 GLY A C 1
ATOM 849 O O . GLY A 1 108 ? 6.283 -13.043 10.103 1.00 80.12 108 GLY A O 1
ATOM 850 N N . ARG A 1 109 ? 6.092 -14.366 8.304 1.00 79.56 109 ARG A N 1
ATOM 851 C CA . ARG A 1 109 ? 7.401 -15.012 8.429 1.00 79.56 109 ARG A CA 1
ATOM 852 C C . ARG A 1 109 ? 8.170 -14.864 7.128 1.00 79.56 109 ARG A C 1
ATOM 854 O O . ARG A 1 109 ? 7.760 -15.371 6.084 1.00 79.56 109 ARG A O 1
ATOM 861 N N . TYR A 1 110 ? 9.317 -14.201 7.199 1.00 81.12 110 TYR A N 1
ATOM 862 C CA . TYR A 1 110 ? 10.241 -14.109 6.073 1.00 81.12 110 TYR A CA 1
ATOM 863 C C . TYR A 1 110 ? 10.771 -15.484 5.664 1.00 81.12 110 TYR A C 1
ATOM 865 O O . TYR A 1 110 ? 10.884 -16.379 6.498 1.00 81.12 110 TYR A O 1
ATOM 873 N N . ASN A 1 111 ? 11.129 -15.626 4.386 1.00 80.06 111 ASN A N 1
ATOM 874 C CA . ASN A 1 111 ? 11.796 -16.809 3.829 1.00 80.06 111 ASN A CA 1
ATOM 875 C C . ASN A 1 111 ? 11.054 -18.142 4.044 1.00 80.06 111 ASN A C 1
ATOM 877 O O . ASN A 1 111 ? 11.678 -19.196 4.061 1.00 80.06 111 ASN A O 1
ATOM 881 N N . THR A 1 112 ? 9.732 -18.114 4.215 1.00 83.50 112 THR A N 1
ATOM 882 C CA . THR A 1 112 ? 8.910 -19.331 4.363 1.00 83.50 112 THR A CA 1
ATOM 883 C C . THR A 1 112 ? 7.992 -19.583 3.168 1.00 83.50 112 THR A C 1
ATOM 885 O O . THR A 1 112 ? 7.354 -20.629 3.089 1.00 83.50 112 THR A O 1
ATOM 888 N N . CYS A 1 113 ? 7.926 -18.650 2.212 1.00 84.19 113 CYS A N 1
ATOM 889 C CA . CYS A 1 113 ? 7.066 -18.771 1.041 1.00 84.19 113 CYS A CA 1
ATOM 890 C C . CYS A 1 113 ? 7.668 -19.755 0.024 1.00 84.19 113 CYS A C 1
ATOM 892 O O . CYS A 1 113 ? 8.761 -19.518 -0.494 1.00 84.19 113 CYS A O 1
ATOM 894 N N . LEU A 1 114 ? 6.928 -20.826 -0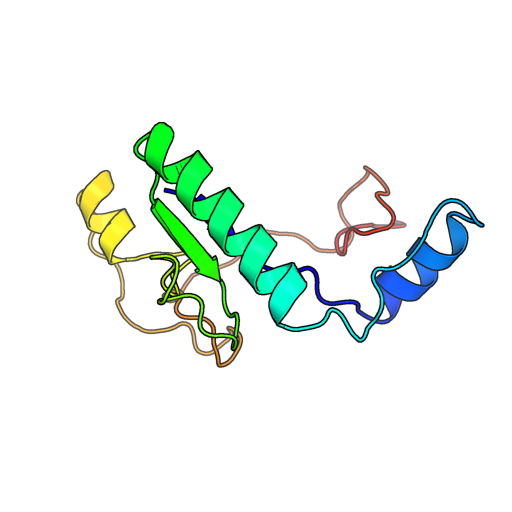.289 1.00 85.62 114 LEU A N 1
ATOM 895 C CA . LEU A 1 114 ? 7.337 -21.895 -1.216 1.00 85.62 114 LEU A CA 1
ATOM 896 C C . LEU A 1 114 ? 7.050 -21.582 -2.693 1.00 85.62 114 LEU A C 1
ATOM 898 O O . LEU A 1 114 ? 7.482 -22.322 -3.572 1.00 85.62 114 LEU A O 1
ATOM 902 N N . PHE A 1 115 ? 6.339 -20.491 -2.984 1.00 87.19 115 PHE A N 1
ATOM 903 C CA . PHE A 1 115 ? 5.924 -20.150 -4.349 1.00 87.19 115 PHE A CA 1
ATOM 904 C C . PHE A 1 115 ? 7.080 -19.678 -5.245 1.00 87.19 115 PHE A C 1
ATOM 906 O O . PHE A 1 115 ? 6.962 -19.712 -6.466 1.00 87.19 115 PHE A O 1
ATOM 913 N N . GLY A 1 116 ? 8.197 -19.219 -4.667 1.00 83.75 116 GLY A N 1
ATOM 914 C CA . GLY A 1 116 ? 9.397 -18.853 -5.430 1.00 83.75 116 GLY A CA 1
ATOM 915 C C . GLY A 1 116 ? 9.233 -17.656 -6.381 1.00 83.75 116 GLY A C 1
ATOM 916 O O . GLY A 1 116 ? 10.037 -17.487 -7.300 1.00 83.75 116 GLY A O 1
ATOM 917 N N . CYS A 1 117 ? 8.216 -16.812 -6.183 1.00 87.56 117 CYS A N 1
ATOM 918 C CA . CYS A 1 117 ? 7.911 -15.655 -7.029 1.00 87.56 117 CYS A CA 1
ATOM 919 C C . CYS A 1 117 ? 9.083 -14.660 -7.074 1.00 87.56 117 CYS A C 1
ATOM 921 O O . CYS A 1 117 ? 9.410 -14.074 -6.050 1.00 87.56 117 CYS A O 1
ATOM 923 N N . GLN A 1 118 ? 9.690 -14.374 -8.231 1.00 87.06 118 GLN A N 1
ATOM 924 C CA . GLN A 1 118 ? 10.937 -13.577 -8.309 1.00 87.06 118 GLN A CA 1
ATOM 925 C C . GLN A 1 118 ? 10.866 -12.176 -7.653 1.00 87.06 118 GLN A C 1
ATOM 927 O O . GLN A 1 118 ? 11.875 -11.692 -7.127 1.00 87.06 118 GLN A O 1
ATOM 932 N N . TYR A 1 119 ? 9.679 -11.561 -7.620 1.00 83.88 119 TYR A N 1
ATOM 933 C CA . TYR A 1 119 ? 9.409 -10.264 -6.984 1.00 83.88 119 TYR A CA 1
ATOM 934 C C . TYR A 1 119 ? 9.204 -10.334 -5.459 1.00 83.88 119 TYR A C 1
ATOM 936 O O . TYR A 1 119 ? 9.264 -9.312 -4.781 1.00 83.88 119 TYR A O 1
ATOM 944 N N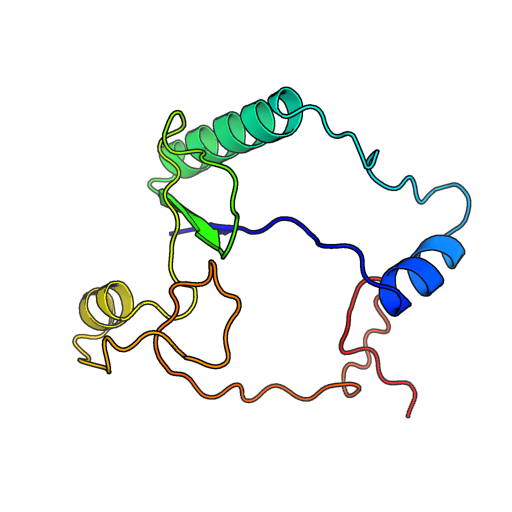 . CYS A 1 120 ? 8.957 -11.517 -4.891 1.00 85.50 120 CYS A N 1
ATOM 945 C CA . CYS A 1 120 ? 8.530 -11.660 -3.502 1.00 85.50 120 CYS A CA 1
ATOM 946 C C . CYS A 1 120 ? 9.706 -11.590 -2.516 1.00 85.50 120 CYS A C 1
ATOM 948 O O . CYS A 1 120 ? 10.734 -12.262 -2.668 1.00 85.50 120 CYS A O 1
ATOM 950 N N . TYR A 1 121 ? 9.551 -10.810 -1.446 1.00 81.25 121 TYR A N 1
ATOM 951 C CA . TYR A 1 121 ? 10.531 -10.741 -0.359 1.00 81.25 121 TYR A CA 1
ATOM 952 C C . TYR A 1 121 ? 10.524 -11.988 0.535 1.00 81.25 121 TYR A C 1
ATOM 954 O O . TYR A 1 121 ? 11.534 -12.276 1.166 1.00 81.25 121 TYR A O 1
ATOM 962 N N . ALA A 1 122 ? 9.425 -12.745 0.569 1.00 85.31 122 ALA A N 1
ATOM 963 C CA . ALA A 1 122 ? 9.265 -13.911 1.435 1.00 85.31 122 ALA A CA 1
ATOM 964 C C . ALA A 1 122 ? 9.805 -15.219 0.830 1.00 85.31 122 ALA A C 1
ATOM 966 O O . ALA A 1 122 ? 9.628 -16.275 1.438 1.00 85.31 122 ALA A O 1
ATOM 967 N N . ASN A 1 123 ? 10.455 -15.167 -0.338 1.00 78.81 123 ASN A N 1
ATOM 968 C CA . ASN A 1 123 ? 11.068 -16.338 -0.962 1.00 78.81 123 ASN A CA 1
ATOM 969 C C . ASN A 1 123 ? 12.122 -16.956 -0.044 1.00 78.81 123 ASN A C 1
ATOM 971 O O . ASN A 1 123 ? 13.215 -16.407 0.107 1.00 78.81 123 ASN A O 1
ATOM 975 N N . GLY A 1 124 ? 11.804 -18.120 0.510 1.00 65.94 124 GLY A N 1
ATOM 976 C CA . GLY A 1 124 ? 12.793 -18.989 1.122 1.00 65.94 124 GLY A CA 1
ATOM 977 C C . GLY A 1 124 ? 13.445 -19.842 0.051 1.00 65.94 124 GLY A C 1
ATOM 978 O O . GLY A 1 124 ? 12.759 -20.550 -0.680 1.00 65.94 124 GLY A O 1
ATOM 979 N N . ARG A 1 125 ? 14.774 -19.829 -0.022 1.00 56.69 125 ARG A N 1
ATOM 980 C CA . ARG A 1 125 ? 15.433 -21.131 -0.095 1.00 56.69 125 ARG A CA 1
ATOM 981 C C . ARG A 1 125 ? 15.474 -21.634 1.351 1.00 56.69 125 ARG A C 1
ATOM 983 O O . ARG A 1 125 ? 15.823 -20.813 2.204 1.00 56.69 125 ARG A O 1
ATOM 990 N N . PRO A 1 126 ? 15.072 -22.881 1.643 1.00 49.44 126 PRO A N 1
ATOM 991 C CA . PRO A 1 126 ? 15.506 -23.498 2.887 1.00 49.44 126 PRO A CA 1
ATOM 992 C C . PRO A 1 126 ? 17.036 -23.450 2.998 1.00 49.44 126 PRO A C 1
ATOM 994 O O . PRO A 1 126 ? 17.711 -23.447 1.936 1.00 49.44 126 PRO A O 1
#

Foldseek 3Di:
DAEDEDDDDDDQLVVLLPVVPPVRDDDPPPPDPVNVLVVLLVVQVVLVVVVHHYEYFLDPDDNVVSVYYHDAPQHQVVCCVPPVDHDDQDADPPDDPSGRHDDDDDPDDAQPDPPQPSNDRRNHDD

pLDDT: mean 88.76, std 10.28, range [49.44, 98.0]